Protein AF-A0A497HL99-F1 (afdb_monomer)

Secondary structure (DSSP, 8-state):
-HHHHHTTHHHHHHHHHHHHHHHHHHHH---------HHHHHHHHHHTT-HHHH-TT--HHHHHHHHHHHHHHHHHTTSS-HHHHHHHHHHTTT-HHHHHHHHHHHHHHHHT-

Mean predicted aligned error: 2.93 Å

Radius of gyration: 12.78 Å; Cα contacts (8 Å, |Δi|>4): 161; chains: 1; bounding box: 34×23×33 Å

pLDDT: mean 94.43, std 6.46, range [70.5, 98.69]

Structure (mmCIF, N/CA/C/O backbone):
data_AF-A0A497HL99-F1
#
_entry.id   AF-A0A497HL99-F1
#
loop_
_atom_site.group_PDB
_atom_site.id
_atom_site.type_symbol
_atom_site.label_atom_id
_atom_site.label_alt_id
_atom_site.label_comp_id
_atom_site.label_asym_id
_atom_site.label_entity_id
_atom_site.label_seq_id
_atom_site.pdbx_PDB_ins_code
_atom_site.Cartn_x
_atom_site.Cartn_y
_atom_site.Cartn_z
_atom_site.occupancy
_atom_site.B_iso_or_equiv
_atom_site.auth_seq_id
_atom_site.auth_comp_id
_atom_site.auth_asym_id
_atom_site.auth_atom_id
_atom_site.pdbx_PDB_model_num
ATOM 1 N N . MET A 1 1 ? -8.726 6.579 17.349 1.00 70.50 1 MET A N 1
ATOM 2 C CA . MET A 1 1 ? -7.504 6.046 16.699 1.00 70.50 1 MET A CA 1
ATOM 3 C C . MET A 1 1 ? -7.675 5.975 15.188 1.00 70.50 1 MET A C 1
ATOM 5 O O . MET A 1 1 ? -6.890 6.595 14.500 1.00 70.50 1 MET A O 1
ATOM 9 N N . LYS A 1 2 ? -8.730 5.319 14.684 1.00 72.62 2 LYS A N 1
ATOM 10 C CA . LYS A 1 2 ? -9.059 5.208 13.248 1.00 72.62 2 LYS A CA 1
ATOM 11 C C . LYS A 1 2 ? -9.215 6.562 12.538 1.00 72.62 2 LYS A C 1
ATOM 13 O O . LYS A 1 2 ? -8.604 6.771 11.503 1.00 72.62 2 LYS A O 1
ATOM 18 N N . SER A 1 3 ? -9.942 7.505 13.144 1.00 76.62 3 SER A N 1
ATOM 19 C CA . SER A 1 3 ? -10.067 8.883 12.635 1.00 76.62 3 SER A CA 1
ATOM 20 C C . SER A 1 3 ? -8.712 9.587 12.490 1.00 76.62 3 SER A C 1
ATOM 22 O O . SER A 1 3 ? -8.428 10.146 11.444 1.00 76.62 3 SER A O 1
ATOM 24 N N . LYS A 1 4 ? -7.827 9.440 13.485 1.00 86.31 4 LYS A N 1
ATOM 25 C CA . LYS A 1 4 ? -6.455 9.975 13.446 1.00 86.31 4 LYS A CA 1
ATOM 26 C C . LYS A 1 4 ? -5.570 9.333 12.372 1.00 86.31 4 LYS A C 1
ATOM 28 O O . LYS A 1 4 ? -4.558 9.916 12.020 1.00 86.31 4 LYS A O 1
ATOM 33 N N . ILE A 1 5 ? -5.890 8.117 11.916 1.00 92.12 5 ILE A N 1
ATOM 34 C CA . ILE A 1 5 ? -5.190 7.487 10.787 1.00 92.12 5 ILE A CA 1
ATOM 35 C C . ILE A 1 5 ? -5.658 8.124 9.480 1.00 92.12 5 ILE A C 1
ATOM 37 O O . ILE A 1 5 ? -4.821 8.513 8.682 1.00 92.12 5 ILE A O 1
ATOM 41 N N . ILE A 1 6 ? -6.969 8.304 9.304 1.00 90.88 6 ILE A N 1
ATOM 42 C CA . ILE A 1 6 ? -7.541 8.965 8.120 1.00 90.88 6 ILE A CA 1
ATOM 43 C C . ILE A 1 6 ? -7.038 10.413 7.991 1.00 90.88 6 ILE A C 1
ATOM 45 O O . ILE A 1 6 ? -6.752 10.857 6.889 1.00 90.88 6 ILE A O 1
ATOM 49 N N . GLU A 1 7 ? -6.823 11.130 9.099 1.00 94.75 7 GLU A N 1
ATOM 50 C CA . GLU A 1 7 ? -6.193 12.466 9.097 1.00 94.75 7 GLU A CA 1
ATOM 51 C C . GLU A 1 7 ? -4.763 12.478 8.509 1.00 94.75 7 GLU A C 1
ATOM 53 O O . GLU A 1 7 ? -4.278 13.530 8.099 1.00 94.75 7 GLU A O 1
ATOM 58 N N . LEU A 1 8 ? -4.077 11.327 8.451 1.00 96.25 8 LEU A N 1
ATOM 59 C CA . LEU A 1 8 ? -2.749 11.189 7.840 1.00 96.25 8 LEU A CA 1
ATOM 60 C C . LEU A 1 8 ? -2.808 10.896 6.332 1.00 96.25 8 LEU A C 1
ATOM 62 O O . LEU A 1 8 ? -1.750 10.848 5.708 1.00 96.25 8 LEU A O 1
ATOM 66 N N . SER A 1 9 ? -3.994 10.695 5.749 1.00 95.81 9 SER A N 1
ATOM 67 C CA . SER A 1 9 ? -4.172 10.340 4.330 1.00 95.81 9 SER A CA 1
ATOM 68 C C . SER A 1 9 ? -3.480 11.317 3.386 1.00 95.81 9 SER A C 1
ATOM 70 O O . SER A 1 9 ? -2.716 10.884 2.541 1.00 95.81 9 SER A O 1
ATOM 72 N N . GLY A 1 10 ? -3.600 12.631 3.600 1.00 94.81 10 GLY A N 1
ATOM 73 C CA . GLY A 1 10 ? -3.000 13.621 2.696 1.00 94.81 10 GLY A CA 1
ATOM 74 C C . GLY A 1 10 ? -1.475 13.499 2.533 1.00 94.81 10 GLY A C 1
ATOM 75 O O . GLY A 1 10 ? -0.959 13.640 1.426 1.00 94.81 10 GLY A O 1
ATOM 76 N N . ILE A 1 11 ? -0.735 13.195 3.609 1.00 97.25 11 ILE A N 1
ATOM 77 C CA . ILE A 1 11 ? 0.710 12.901 3.507 1.00 97.25 11 ILE A CA 1
ATOM 78 C C . ILE A 1 11 ? 0.969 11.435 3.133 1.00 97.25 11 ILE A C 1
ATOM 80 O O . ILE A 1 11 ? 1.988 11.112 2.518 1.00 97.25 11 ILE A O 1
ATOM 84 N N . GLY A 1 12 ? 0.039 10.548 3.484 1.00 98.12 12 GLY A N 1
ATOM 85 C CA . GLY A 1 12 ? 0.088 9.136 3.147 1.00 98.12 12 GLY A CA 1
ATOM 86 C C . GLY A 1 12 ? -0.037 8.864 1.657 1.00 98.12 12 GLY A C 1
ATOM 87 O O . GLY A 1 12 ? 0.777 8.105 1.149 1.00 98.12 12 GLY A O 1
ATOM 88 N N . ASP A 1 13 ? -0.942 9.533 0.946 1.00 98.12 13 ASP A N 1
ATOM 89 C CA . ASP A 1 13 ? -1.094 9.452 -0.510 1.00 98.12 13 ASP A CA 1
ATOM 90 C C . ASP A 1 13 ? 0.231 9.773 -1.216 1.00 98.12 13 ASP A C 1
ATOM 92 O O . ASP A 1 13 ? 0.695 9.030 -2.082 1.00 98.12 13 ASP A O 1
ATOM 96 N N . THR A 1 14 ? 0.929 10.822 -0.765 1.00 97.94 14 THR A N 1
ATOM 97 C CA . THR A 1 14 ? 2.251 11.178 -1.308 1.00 97.94 14 THR A CA 1
ATOM 98 C C . THR A 1 14 ? 3.267 10.048 -1.112 1.00 97.94 14 THR A C 1
ATOM 100 O O . THR A 1 14 ? 3.977 9.686 -2.053 1.00 97.94 14 THR A O 1
ATOM 103 N N . LEU A 1 15 ? 3.332 9.459 0.089 1.00 98.38 15 LEU A N 1
ATOM 104 C CA . LEU A 1 15 ? 4.229 8.332 0.367 1.00 98.38 15 LEU A CA 1
ATOM 105 C C . LEU A 1 15 ? 3.849 7.091 -0.452 1.00 98.38 15 LEU A C 1
ATOM 107 O O . LEU A 1 15 ? 4.727 6.445 -1.021 1.00 98.38 15 LEU A O 1
ATOM 111 N N . VAL A 1 16 ? 2.561 6.758 -0.518 1.00 98.56 16 VAL A N 1
ATOM 112 C CA . VAL A 1 16 ? 2.038 5.595 -1.240 1.00 98.56 16 VAL A CA 1
ATOM 113 C C . VAL A 1 16 ? 2.356 5.702 -2.727 1.00 98.56 16 VAL A C 1
ATOM 115 O O . VAL A 1 16 ? 2.920 4.767 -3.294 1.00 98.56 16 VAL A O 1
ATOM 118 N N . ASN A 1 17 ? 2.088 6.852 -3.343 1.00 98.38 17 ASN A N 1
ATOM 119 C CA . ASN A 1 17 ? 2.391 7.091 -4.752 1.00 98.38 17 ASN A CA 1
ATOM 120 C C . ASN A 1 17 ? 3.900 7.045 -5.031 1.00 98.38 17 ASN A C 1
ATOM 122 O O . ASN A 1 17 ? 4.325 6.503 -6.054 1.00 98.38 17 ASN A O 1
ATOM 126 N N . PHE A 1 18 ? 4.729 7.551 -4.112 1.00 98.06 18 PHE A N 1
ATOM 127 C CA . PHE A 1 18 ? 6.184 7.460 -4.228 1.00 98.06 18 PHE A CA 1
ATOM 128 C C . PHE A 1 18 ? 6.676 6.007 -4.177 1.00 98.06 18 PHE A C 1
ATOM 130 O O . PHE A 1 18 ? 7.376 5.561 -5.086 1.00 98.06 18 PHE A O 1
ATOM 137 N N . VAL A 1 19 ? 6.265 5.249 -3.159 1.00 98.25 19 VAL A N 1
ATOM 138 C CA . VAL A 1 19 ? 6.608 3.827 -3.001 1.00 98.25 19 VAL A CA 1
ATOM 139 C C . VAL A 1 19 ? 6.120 3.015 -4.201 1.00 98.25 19 VAL A C 1
ATOM 141 O O . VAL A 1 19 ? 6.861 2.179 -4.717 1.00 98.25 19 VAL A O 1
ATOM 144 N N . TYR A 1 20 ? 4.909 3.284 -4.693 1.00 98.19 20 TYR A N 1
ATOM 145 C CA . TYR A 1 20 ? 4.364 2.592 -5.856 1.00 98.19 20 TYR A CA 1
ATOM 146 C C . TYR A 1 20 ? 5.148 2.907 -7.136 1.00 98.19 20 TYR A C 1
ATOM 148 O O . TYR A 1 20 ? 5.505 2.000 -7.888 1.00 98.19 20 TYR A O 1
ATOM 156 N N . SER A 1 21 ? 5.508 4.176 -7.346 1.00 97.62 21 SER A N 1
ATOM 157 C CA . SER A 1 21 ? 6.370 4.590 -8.461 1.00 97.62 21 SER A CA 1
ATOM 158 C C . SER A 1 21 ? 7.737 3.901 -8.407 1.00 97.62 21 SER A C 1
ATOM 160 O O . SER A 1 21 ? 8.221 3.417 -9.430 1.00 97.62 21 SER A O 1
ATOM 162 N N . LEU A 1 22 ? 8.344 3.800 -7.218 1.00 97.81 22 LEU A N 1
ATOM 163 C CA . LEU A 1 22 ? 9.610 3.088 -7.025 1.00 97.81 22 LEU A CA 1
ATOM 164 C C . LEU A 1 22 ? 9.486 1.587 -7.296 1.00 97.81 22 LEU A C 1
ATOM 166 O O . LEU A 1 22 ? 10.366 1.017 -7.937 1.00 97.81 22 LEU A O 1
ATOM 170 N N . ALA A 1 23 ? 8.404 0.948 -6.849 1.00 97.69 23 ALA A N 1
ATOM 171 C CA . ALA A 1 23 ? 8.144 -0.463 -7.125 1.00 97.69 23 ALA A CA 1
ATOM 172 C C . ALA A 1 23 ? 7.982 -0.722 -8.626 1.00 97.69 23 ALA A C 1
ATOM 174 O O . ALA A 1 23 ? 8.596 -1.641 -9.167 1.00 97.69 23 ALA A O 1
ATOM 175 N N . PHE A 1 24 ? 7.238 0.137 -9.323 1.00 96.75 24 PHE A N 1
ATOM 176 C CA . PHE A 1 24 ? 7.077 0.040 -10.768 1.00 96.75 24 PHE A CA 1
ATOM 177 C C . PHE A 1 24 ? 8.405 0.248 -11.507 1.00 96.75 24 PHE A C 1
ATOM 179 O O . PHE A 1 24 ? 8.752 -0.540 -12.389 1.00 96.75 24 PHE A O 1
ATOM 186 N N . PHE A 1 25 ? 9.185 1.264 -11.117 1.00 96.75 25 PHE A N 1
ATOM 187 C CA . PHE A 1 25 ? 10.526 1.492 -11.656 1.00 96.75 25 PHE A CA 1
ATOM 188 C C . PHE A 1 25 ? 11.425 0.274 -11.435 1.00 96.75 25 PHE A C 1
ATOM 190 O O . PHE A 1 25 ? 12.045 -0.201 -12.379 1.00 96.75 25 PHE A O 1
ATOM 197 N N . LYS A 1 26 ? 11.449 -0.280 -10.220 1.00 96.69 26 LYS A N 1
ATOM 198 C CA . LYS A 1 26 ? 12.259 -1.454 -9.890 1.00 96.69 26 LYS A CA 1
ATOM 199 C C . LYS A 1 26 ? 11.858 -2.691 -10.697 1.00 96.69 26 LYS A C 1
ATOM 201 O O . LYS A 1 26 ? 12.734 -3.427 -11.138 1.00 96.69 26 LYS A O 1
ATOM 206 N N . ALA A 1 27 ? 10.562 -2.915 -10.907 1.00 96.25 27 ALA A N 1
ATOM 207 C CA . ALA A 1 27 ? 10.067 -4.080 -11.634 1.00 96.25 27 ALA A CA 1
ATOM 208 C C . ALA A 1 27 ? 10.225 -3.967 -13.160 1.00 96.25 27 ALA A C 1
ATOM 210 O O . ALA A 1 27 ? 10.409 -4.975 -13.838 1.00 96.25 27 ALA A O 1
ATOM 211 N N . ARG A 1 28 ? 10.117 -2.754 -13.718 1.00 93.25 28 ARG A N 1
ATOM 212 C CA . ARG A 1 28 ? 10.037 -2.533 -15.175 1.00 93.25 28 ARG A CA 1
ATOM 213 C C . ARG A 1 28 ? 11.230 -1.787 -15.768 1.00 93.25 28 ARG A C 1
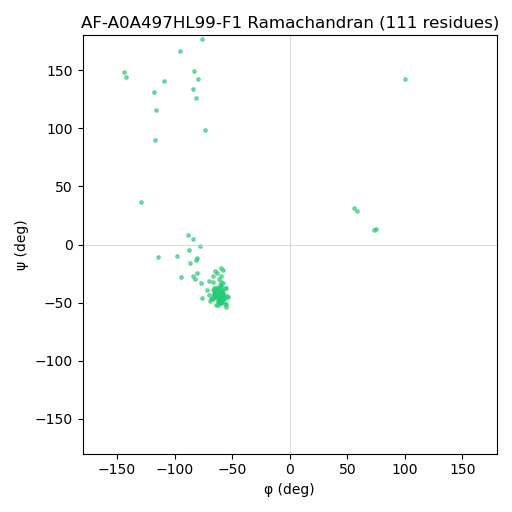ATOM 215 O O . ARG A 1 28 ? 11.345 -1.727 -16.986 1.00 93.25 28 ARG A O 1
ATOM 222 N N . ASN A 1 29 ? 12.101 -1.220 -14.935 1.00 92.56 29 ASN A N 1
ATOM 223 C CA . ASN A 1 29 ? 13.195 -0.325 -15.321 1.00 92.56 29 ASN A CA 1
ATOM 224 C C . ASN A 1 29 ? 12.727 0.901 -16.137 1.00 92.56 29 ASN A C 1
ATOM 226 O O . ASN A 1 29 ? 13.437 1.398 -17.009 1.00 92.56 29 ASN A O 1
ATOM 230 N N . VAL A 1 30 ? 11.506 1.385 -15.867 1.00 90.75 30 VAL A N 1
ATOM 231 C CA . VAL A 1 30 ? 10.893 2.543 -16.541 1.00 90.75 30 VAL A CA 1
ATOM 232 C C . VAL A 1 30 ? 10.664 3.656 -15.528 1.00 90.75 30 VAL A C 1
ATOM 234 O O . VAL A 1 30 ? 9.870 3.502 -14.599 1.00 90.75 30 VAL A O 1
ATOM 237 N N . ALA A 1 31 ? 11.351 4.786 -15.704 1.00 87.25 31 ALA A N 1
ATOM 238 C CA . ALA A 1 31 ? 11.193 5.956 -14.845 1.00 87.25 31 ALA A CA 1
ATOM 239 C C . ALA A 1 31 ? 9.858 6.650 -15.149 1.00 87.25 31 ALA A C 1
ATOM 241 O O . ALA A 1 31 ? 9.732 7.402 -16.114 1.00 87.25 31 ALA A O 1
ATOM 242 N N . THR A 1 32 ? 8.838 6.371 -14.340 1.00 88.81 32 THR A N 1
ATOM 243 C CA . THR A 1 32 ? 7.508 6.966 -14.484 1.00 88.81 32 THR A CA 1
ATOM 244 C C . THR A 1 32 ? 6.881 7.225 -13.120 1.00 88.81 32 THR A C 1
ATOM 246 O O . THR A 1 32 ? 7.129 6.494 -12.162 1.00 88.81 32 THR A O 1
ATOM 249 N N . SER A 1 33 ? 6.069 8.277 -13.034 1.00 91.06 33 SER A N 1
ATOM 250 C CA . SER A 1 33 ? 5.236 8.520 -11.861 1.00 91.06 33 SER A CA 1
ATOM 251 C C . SER A 1 33 ? 3.983 7.660 -11.963 1.00 91.06 33 SER A C 1
ATOM 253 O O . SER A 1 33 ? 3.262 7.701 -12.962 1.00 91.06 33 SER A O 1
ATOM 255 N N . LYS A 1 34 ? 3.725 6.882 -10.917 1.00 95.69 34 LYS A N 1
ATOM 256 C CA . LYS A 1 34 ? 2.495 6.123 -10.745 1.00 95.69 34 LYS A CA 1
ATOM 257 C C . LYS A 1 34 ? 1.666 6.733 -9.630 1.00 95.69 34 LYS A C 1
ATOM 259 O O . LYS A 1 34 ? 2.188 7.156 -8.601 1.00 95.69 34 LYS A O 1
ATOM 264 N N . ARG A 1 35 ? 0.357 6.749 -9.861 1.00 96.56 35 ARG A N 1
ATOM 265 C CA . ARG A 1 35 ? -0.644 7.034 -8.841 1.00 96.56 35 ARG A CA 1
ATOM 266 C C . ARG A 1 35 ? -1.516 5.809 -8.687 1.00 96.56 35 ARG A C 1
ATOM 268 O O . ARG A 1 35 ? -1.960 5.261 -9.696 1.00 96.56 35 ARG A O 1
ATOM 275 N N . VAL A 1 36 ? -1.720 5.380 -7.451 1.00 96.50 36 VAL A N 1
ATOM 276 C CA . VAL A 1 36 ? -2.670 4.307 -7.164 1.00 96.50 36 VAL A CA 1
ATOM 277 C C . VAL A 1 36 ? -4.081 4.891 -7.156 1.00 96.50 36 VAL A C 1
ATOM 279 O O . VAL A 1 36 ? -4.291 6.026 -6.738 1.00 96.50 36 VAL A O 1
ATOM 282 N N . SER A 1 37 ? -5.062 4.146 -7.660 1.00 97.25 37 SER A N 1
ATOM 283 C CA . SER A 1 37 ? -6.455 4.593 -7.609 1.00 97.25 37 SER A CA 1
ATOM 284 C C . SER A 1 37 ? -7.098 4.270 -6.255 1.00 97.25 37 SER A C 1
ATOM 286 O O . SER A 1 37 ? -6.825 3.228 -5.655 1.00 97.25 37 SER A O 1
ATOM 288 N N . ASN A 1 38 ? -8.047 5.099 -5.811 1.00 96.31 38 ASN A N 1
ATOM 289 C CA . ASN A 1 38 ? -8.817 4.820 -4.591 1.00 96.31 38 ASN A CA 1
ATOM 290 C C . ASN A 1 38 ? -9.590 3.494 -4.679 1.00 96.31 38 ASN A C 1
ATOM 292 O O . ASN A 1 38 ? -9.859 2.881 -3.652 1.00 96.31 38 ASN A O 1
ATOM 296 N N . ASP A 1 39 ? -9.960 3.036 -5.883 1.00 97.81 39 ASP A N 1
ATOM 297 C CA . ASP A 1 39 ? -10.591 1.722 -6.063 1.00 97.81 39 ASP A CA 1
ATOM 298 C C . ASP A 1 39 ? -9.657 0.578 -5.668 1.00 97.81 39 ASP A C 1
ATOM 300 O O . ASP A 1 39 ? -10.068 -0.331 -4.946 1.00 97.81 39 ASP A O 1
ATOM 304 N N . VAL A 1 40 ? -8.392 0.664 -6.077 1.00 98.50 40 VAL A N 1
ATOM 305 C CA . VAL A 1 40 ? -7.370 -0.327 -5.739 1.00 98.50 40 VAL A CA 1
ATOM 306 C C . VAL A 1 40 ? -7.159 -0.383 -4.233 1.00 98.50 40 VAL A C 1
ATOM 308 O O . VAL A 1 40 ? -7.241 -1.461 -3.647 1.00 98.50 40 VAL A O 1
ATOM 311 N N . LEU A 1 41 ? -6.967 0.771 -3.589 1.00 98.25 41 LEU A N 1
ATOM 312 C CA . LEU A 1 41 ? -6.770 0.837 -2.139 1.00 98.25 41 LEU A CA 1
ATOM 313 C C . LEU A 1 41 ? -8.008 0.378 -1.366 1.00 98.25 41 LEU A C 1
ATOM 315 O O . LEU A 1 41 ? -7.885 -0.377 -0.402 1.00 98.25 41 LEU A O 1
ATOM 319 N N . TYR A 1 42 ? -9.202 0.766 -1.818 1.00 97.69 42 TYR A N 1
ATOM 320 C CA . TYR A 1 42 ? -10.457 0.280 -1.254 1.00 97.69 42 TYR A CA 1
ATOM 321 C C . TYR A 1 42 ? -10.513 -1.250 -1.281 1.00 97.69 42 TYR A C 1
ATOM 323 O O . TYR A 1 42 ? -10.691 -1.876 -0.236 1.00 97.69 42 TYR A O 1
ATOM 331 N N . ARG A 1 43 ? -10.310 -1.863 -2.454 1.00 98.25 43 ARG A N 1
ATOM 332 C CA . ARG A 1 43 ? -10.352 -3.324 -2.621 1.00 98.25 43 ARG A CA 1
ATOM 333 C C . ARG A 1 43 ? -9.266 -4.018 -1.803 1.00 98.25 43 ARG A C 1
ATOM 335 O O . ARG A 1 43 ? -9.554 -5.020 -1.155 1.00 98.25 43 ARG A O 1
ATOM 342 N N . ALA A 1 44 ? -8.062 -3.455 -1.753 1.00 98.31 44 ALA A N 1
ATOM 343 C CA . ALA A 1 44 ? -6.963 -3.986 -0.955 1.00 98.31 44 ALA A CA 1
ATOM 344 C C . ALA A 1 44 ? -7.274 -3.996 0.553 1.00 98.31 44 ALA A C 1
ATOM 346 O O . ALA A 1 44 ? -6.938 -4.942 1.269 1.00 98.31 44 ALA A O 1
ATOM 347 N N . VAL A 1 45 ? -7.974 -2.978 1.057 1.00 97.00 45 VAL A N 1
ATOM 348 C CA . VAL A 1 45 ? -8.441 -2.940 2.450 1.00 97.00 45 VAL A CA 1
ATOM 349 C C . VAL A 1 45 ? -9.495 -4.010 2.736 1.00 97.00 45 VAL A C 1
ATOM 351 O O . VAL A 1 45 ? -9.469 -4.615 3.813 1.00 97.00 45 VAL A O 1
ATOM 354 N N . ILE A 1 46 ? -10.413 -4.259 1.795 1.00 95.69 46 ILE A N 1
ATOM 355 C CA . ILE A 1 46 ? -11.389 -5.350 1.933 1.00 95.69 46 ILE A CA 1
ATOM 356 C C . ILE A 1 46 ? -10.655 -6.691 1.994 1.00 95.69 46 ILE A C 1
ATOM 358 O O . ILE A 1 46 ? -10.841 -7.449 2.945 1.00 95.69 46 ILE A O 1
ATOM 362 N N . ASN A 1 47 ? -9.775 -6.940 1.025 1.00 97.44 47 ASN A N 1
ATOM 363 C CA . ASN A 1 47 ? -9.085 -8.217 0.867 1.00 97.44 47 ASN A CA 1
ATOM 364 C C . ASN A 1 47 ? -8.113 -8.520 2.019 1.00 97.44 47 ASN A C 1
ATOM 366 O O . ASN A 1 47 ? -7.973 -9.672 2.408 1.00 97.44 47 ASN A O 1
ATOM 370 N N . SER A 1 48 ? -7.496 -7.498 2.622 1.00 96.00 48 SER A N 1
ATOM 371 C CA . SER A 1 48 ? -6.561 -7.661 3.753 1.00 96.00 48 SER A CA 1
ATOM 372 C C . SER A 1 48 ? -7.242 -7.905 5.111 1.00 96.00 48 SER A C 1
ATOM 374 O O . SER A 1 48 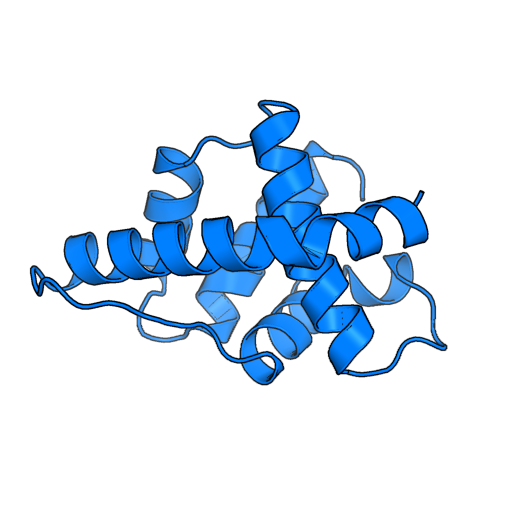? -6.564 -8.061 6.137 1.00 96.00 48 SER A O 1
ATOM 376 N N . GLY A 1 49 ? -8.581 -7.913 5.151 1.00 92.75 49 GLY A N 1
ATOM 377 C CA . GLY A 1 49 ? -9.369 -8.097 6.374 1.00 92.75 49 GLY A CA 1
ATOM 378 C C . GLY A 1 49 ? -9.402 -6.869 7.292 1.00 92.75 49 GLY A C 1
ATOM 379 O O . GLY A 1 49 ? -9.814 -6.963 8.448 1.00 92.75 49 GLY A O 1
ATOM 380 N N . LEU A 1 50 ? -8.977 -5.698 6.806 1.00 92.88 50 LEU A N 1
ATOM 381 C CA . LEU A 1 50 ? -8.993 -4.446 7.573 1.00 92.88 50 LEU A CA 1
ATOM 382 C C . LEU A 1 50 ? -10.378 -3.778 7.594 1.00 92.88 50 LEU A C 1
ATOM 384 O O . LEU A 1 50 ? -10.613 -2.868 8.393 1.00 92.88 50 LEU A O 1
ATOM 388 N N . ARG A 1 51 ? -11.326 -4.226 6.760 1.00 89.06 51 ARG A N 1
ATOM 389 C CA . ARG A 1 51 ? -12.654 -3.600 6.640 1.00 89.06 51 ARG A CA 1
ATOM 390 C C . ARG A 1 51 ? -13.423 -3.538 7.960 1.00 89.06 51 ARG A C 1
ATOM 392 O O . ARG A 1 51 ? -13.988 -2.486 8.291 1.00 89.06 51 ARG A O 1
ATOM 399 N N . ASP A 1 52 ? -13.404 -4.624 8.725 1.00 84.38 52 ASP A N 1
ATOM 400 C CA . ASP A 1 52 ? -14.083 -4.717 10.025 1.00 84.38 52 ASP A CA 1
ATOM 401 C C . ASP A 1 52 ? -13.438 -3.791 11.061 1.00 84.38 52 ASP A C 1
ATOM 403 O O . ASP A 1 52 ? -14.081 -3.252 11.968 1.00 84.38 52 ASP A O 1
ATOM 407 N N . ARG A 1 53 ? -12.147 -3.514 10.875 1.00 81.00 53 ARG A N 1
ATOM 408 C CA . ARG A 1 53 ? -11.343 -2.672 11.754 1.00 81.00 53 ARG A CA 1
ATOM 409 C C . ARG A 1 53 ? -11.541 -1.193 11.479 1.00 81.00 53 ARG A C 1
ATOM 411 O O . ARG A 1 53 ? -11.207 -0.405 12.351 1.00 81.00 53 ARG A O 1
ATOM 418 N N . ILE A 1 54 ? -12.152 -0.786 10.373 1.00 80.44 54 ILE A N 1
ATOM 419 C CA . ILE A 1 54 ? -12.409 0.628 10.041 1.00 80.44 54 ILE A CA 1
ATOM 420 C C . ILE A 1 54 ? -13.813 1.070 10.495 1.00 80.44 54 ILE A C 1
ATOM 422 O O . ILE A 1 54 ? -14.001 2.213 10.914 1.00 80.44 54 ILE A O 1
ATOM 426 N N . GLY A 1 55 ? -14.762 0.128 10.562 1.00 77.12 55 GLY A N 1
ATOM 427 C CA . GLY A 1 55 ? -16.150 0.346 10.986 1.00 77.12 55 GLY A CA 1
ATOM 428 C C . GLY A 1 55 ? -17.117 0.455 9.805 1.00 77.12 55 GLY A C 1
ATOM 429 O O . GLY A 1 55 ? -16.785 1.011 8.762 1.00 77.12 55 GLY A O 1
ATOM 430 N N . SER A 1 56 ? -18.324 -0.098 9.944 1.00 72.25 56 SER A N 1
ATOM 431 C CA . SER A 1 56 ? -19.248 -0.369 8.827 1.00 72.25 56 SER A CA 1
ATOM 432 C C . SER A 1 56 ? -19.749 0.864 8.067 1.00 72.25 56 SER A C 1
ATOM 434 O O . SER A 1 56 ? -20.046 0.744 6.886 1.00 72.25 56 SER A O 1
ATOM 436 N N . ARG A 1 57 ? -19.774 2.049 8.687 1.00 77.31 57 ARG A N 1
ATOM 437 C CA . ARG A 1 57 ? -20.368 3.276 8.117 1.00 77.31 57 ARG A CA 1
ATOM 438 C C . ARG A 1 57 ? -19.431 4.130 7.249 1.00 77.31 57 ARG A C 1
ATOM 440 O O . ARG A 1 57 ? -19.805 5.246 6.919 1.00 77.31 57 ARG A O 1
ATOM 447 N N . LYS A 1 58 ? -18.224 3.650 6.934 1.00 84.00 58 LYS A N 1
ATOM 448 C CA . LYS A 1 58 ? -17.254 4.379 6.101 1.00 84.00 58 LYS A CA 1
ATOM 449 C C . LYS A 1 58 ? -17.513 4.164 4.616 1.00 84.00 58 LYS A C 1
ATOM 451 O O . LYS A 1 58 ? -17.741 3.023 4.201 1.00 84.00 58 LYS A O 1
ATOM 456 N N . ASP A 1 59 ? -17.485 5.255 3.855 1.00 89.19 59 ASP A N 1
ATOM 457 C CA . ASP A 1 59 ? -17.621 5.206 2.402 1.00 89.19 59 ASP A CA 1
ATOM 458 C C . ASP A 1 59 ? -16.324 4.730 1.719 1.00 89.19 59 ASP A C 1
ATOM 460 O O . ASP A 1 59 ? -15.311 4.449 2.363 1.00 89.19 59 ASP A O 1
ATOM 464 N N . LYS A 1 60 ? -16.366 4.587 0.392 1.00 91.94 60 LYS A N 1
ATOM 465 C CA . LYS A 1 60 ? -15.226 4.111 -0.401 1.00 91.94 60 LYS A CA 1
ATOM 466 C C . LYS A 1 60 ? -13.992 5.011 -0.265 1.00 91.94 60 LYS A C 1
ATOM 468 O O . LYS A 1 60 ? -12.882 4.485 -0.210 1.00 91.94 60 LYS A O 1
ATOM 473 N N . HIS A 1 61 ? -14.183 6.330 -0.231 1.00 92.88 61 HIS A N 1
ATOM 474 C CA . HIS A 1 61 ? -13.090 7.292 -0.133 1.00 92.88 61 HIS A CA 1
ATOM 475 C C . HIS A 1 61 ? -12.437 7.209 1.241 1.00 92.88 61 HIS A C 1
ATOM 477 O O . HIS A 1 6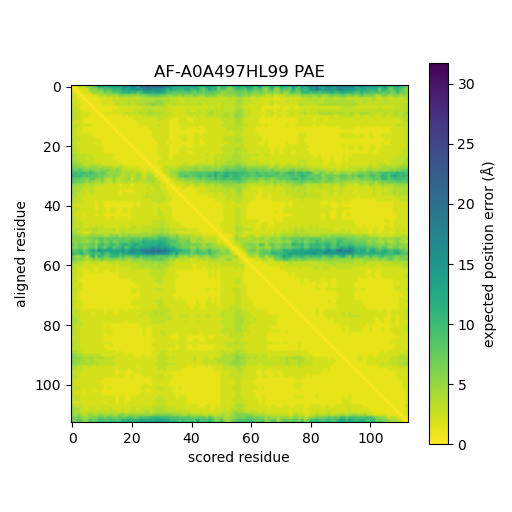1 ? -11.239 6.980 1.321 1.00 92.88 61 HIS A O 1
ATOM 483 N N . GLU A 1 62 ? -13.225 7.225 2.315 1.00 93.56 62 GLU A N 1
ATOM 484 C CA . GLU A 1 62 ? -12.693 7.132 3.678 1.00 93.56 62 GLU A CA 1
ATOM 485 C C . G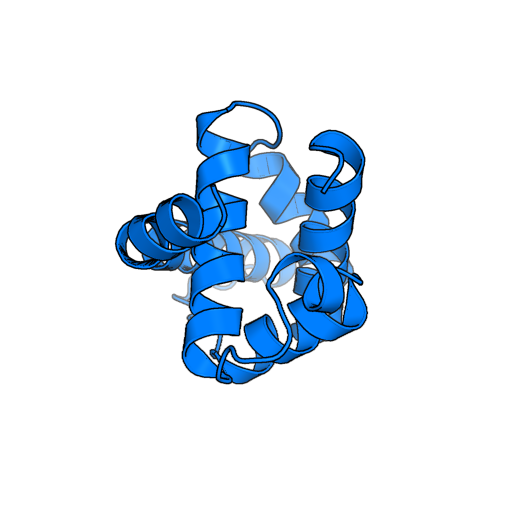LU A 1 62 ? -11.945 5.812 3.942 1.00 93.56 62 GLU A C 1
ATOM 487 O O . GLU A 1 62 ? -11.033 5.750 4.769 1.00 93.56 62 GLU A O 1
ATOM 492 N N . VAL A 1 63 ? -12.342 4.730 3.266 1.00 95.44 63 VAL A N 1
ATOM 493 C CA . VAL A 1 63 ? -11.648 3.437 3.335 1.00 95.44 63 VAL A CA 1
ATOM 494 C C . VAL A 1 63 ? -10.304 3.481 2.597 1.00 95.44 63 VAL A C 1
ATOM 496 O O . VAL A 1 63 ? -9.332 2.918 3.101 1.00 95.44 63 VAL A O 1
ATOM 499 N N . ALA A 1 64 ? -10.226 4.152 1.445 1.00 96.75 64 ALA A N 1
ATOM 500 C CA . ALA A 1 64 ? -8.964 4.367 0.735 1.00 96.75 64 ALA A CA 1
ATOM 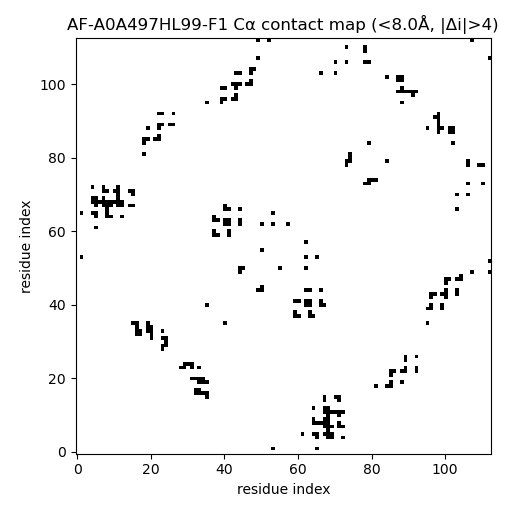501 C C . ALA A 1 64 ? -8.026 5.295 1.530 1.00 96.75 64 ALA A C 1
ATOM 503 O O . ALA A 1 64 ? -6.883 4.919 1.786 1.00 96.75 64 ALA A O 1
ATOM 504 N N . ASP A 1 65 ? -8.542 6.413 2.046 1.00 96.81 65 ASP A N 1
ATOM 505 C CA . ASP A 1 65 ? -7.808 7.355 2.902 1.00 96.81 65 ASP A CA 1
ATOM 506 C C . ASP A 1 65 ? -7.230 6.654 4.143 1.00 96.81 65 ASP A C 1
ATOM 508 O O . ASP A 1 65 ? -6.119 6.936 4.602 1.00 96.81 65 ASP A O 1
ATOM 512 N N . PHE A 1 66 ? -7.976 5.696 4.705 1.00 96.06 66 PHE A N 1
ATOM 513 C CA . PHE A 1 66 ? -7.477 4.874 5.799 1.00 96.06 66 PHE A CA 1
ATOM 514 C C . PHE A 1 66 ? -6.261 4.034 5.386 1.00 96.06 66 PHE A C 1
ATOM 516 O O . PHE A 1 66 ? -5.326 3.926 6.178 1.00 96.06 66 PHE A O 1
ATOM 523 N N . ALA A 1 67 ? -6.254 3.443 4.187 1.00 97.50 67 ALA A N 1
ATOM 524 C CA . ALA A 1 67 ? -5.114 2.671 3.690 1.00 97.50 67 ALA A CA 1
ATOM 525 C C . ALA A 1 67 ? -3.857 3.547 3.592 1.00 97.50 67 ALA A C 1
ATOM 527 O O . ALA A 1 67 ? -2.804 3.179 4.115 1.00 97.50 67 ALA A O 1
ATOM 528 N N . GLU A 1 68 ? -3.991 4.730 2.992 1.00 98.38 68 GLU A N 1
ATOM 529 C CA . GLU A 1 68 ? -2.908 5.707 2.833 1.00 98.38 68 GLU A CA 1
ATOM 530 C C . GLU A 1 68 ? -2.352 6.147 4.185 1.00 98.38 68 GLU A C 1
ATOM 532 O O . GLU A 1 68 ? -1.146 6.069 4.449 1.00 98.38 68 GLU A O 1
ATOM 537 N N . GLY A 1 69 ? -3.252 6.538 5.088 1.00 97.31 69 GLY A N 1
ATOM 538 C CA . GLY A 1 69 ? -2.896 6.935 6.438 1.00 97.31 69 GLY A CA 1
ATOM 539 C C . GLY A 1 69 ? -2.248 5.803 7.236 1.00 97.31 69 GLY A C 1
ATOM 540 O O . GLY A 1 69 ? -1.321 6.048 8.013 1.00 97.31 69 GLY A O 1
ATOM 541 N N . LEU A 1 70 ? -2.701 4.557 7.056 1.00 97.31 70 LEU A N 1
ATOM 542 C CA . LEU A 1 70 ? -2.164 3.394 7.762 1.00 97.31 70 LEU A CA 1
ATOM 543 C C . LEU A 1 70 ? -0.747 3.060 7.288 1.00 97.31 70 LEU A C 1
ATOM 545 O O . LEU A 1 70 ? 0.123 2.809 8.126 1.00 97.31 70 LEU A O 1
ATOM 549 N N . ILE A 1 71 ? -0.498 3.101 5.976 1.00 98.31 71 ILE A N 1
ATOM 550 C CA . ILE A 1 71 ? 0.837 2.891 5.399 1.00 98.31 71 ILE A CA 1
ATOM 551 C C . ILE A 1 71 ? 1.805 3.953 5.924 1.00 98.31 71 ILE A C 1
ATOM 553 O O . ILE A 1 71 ? 2.875 3.619 6.443 1.00 98.31 71 ILE A O 1
ATOM 557 N N . PHE A 1 72 ? 1.400 5.224 5.901 1.00 98.44 72 PHE A N 1
ATOM 558 C CA . PHE A 1 72 ? 2.203 6.308 6.460 1.00 98.44 72 PHE A CA 1
ATOM 559 C C . PHE A 1 72 ? 2.460 6.142 7.955 1.00 98.44 72 PHE A C 1
ATOM 561 O O . PHE A 1 72 ? 3.588 6.304 8.428 1.00 98.44 72 PHE A O 1
ATOM 568 N N . TYR A 1 73 ? 1.424 5.799 8.719 1.00 97.00 73 TYR A N 1
ATOM 569 C CA . TYR A 1 73 ? 1.546 5.560 10.149 1.00 97.00 73 TYR A CA 1
ATOM 570 C C . TYR A 1 73 ? 2.557 4.448 10.448 1.00 97.00 73 TYR A C 1
ATOM 572 O O . TYR A 1 73 ? 3.413 4.630 11.318 1.00 97.00 73 TYR A O 1
ATOM 580 N N . ALA A 1 74 ? 2.478 3.324 9.731 1.00 97.81 74 ALA A N 1
ATOM 581 C CA . ALA A 1 74 ? 3.368 2.184 9.910 1.00 97.81 74 ALA A CA 1
ATOM 582 C C . ALA A 1 74 ? 4.824 2.551 9.601 1.00 97.81 74 ALA A C 1
ATOM 584 O O . ALA A 1 74 ? 5.711 2.270 10.412 1.00 97.81 74 ALA A O 1
ATOM 585 N N . TRP A 1 75 ? 5.059 3.254 8.490 1.00 98.44 75 TRP A N 1
ATOM 586 C CA . TRP A 1 75 ? 6.385 3.758 8.136 1.00 98.44 75 TRP A CA 1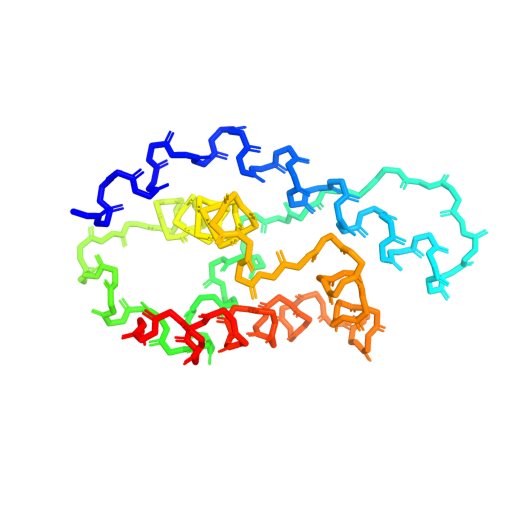
ATOM 587 C C . TRP A 1 75 ? 6.934 4.725 9.190 1.00 98.44 75 TRP A C 1
ATOM 589 O O . TRP A 1 75 ? 8.024 4.524 9.727 1.00 98.44 75 TRP A O 1
ATOM 599 N N . ARG A 1 76 ? 6.140 5.725 9.592 1.00 97.56 76 ARG A N 1
ATOM 600 C CA . ARG A 1 76 ? 6.523 6.714 10.613 1.00 97.56 76 ARG A CA 1
ATOM 601 C C . ARG A 1 76 ? 6.851 6.065 11.960 1.00 97.56 76 ARG A C 1
ATOM 603 O O . ARG A 1 76 ? 7.685 6.566 12.712 1.00 97.56 76 ARG A O 1
ATOM 610 N N . LYS A 1 77 ? 6.182 4.958 12.291 1.00 96.88 77 LYS A N 1
ATOM 611 C CA . LYS A 1 77 ? 6.432 4.165 13.502 1.00 96.88 77 LYS A CA 1
ATOM 612 C C . LYS A 1 77 ? 7.568 3.152 13.353 1.00 96.88 77 LYS A C 1
ATOM 614 O O . LYS A 1 77 ? 7.813 2.419 14.305 1.00 96.88 77 LYS A O 1
ATOM 619 N N . LYS A 1 78 ? 8.277 3.146 12.218 1.00 97.94 78 LYS A N 1
ATOM 620 C CA . LYS A 1 78 ? 9.372 2.218 11.896 1.00 97.94 78 LYS A CA 1
ATOM 621 C C . LYS A 1 78 ? 8.941 0.744 11.921 1.00 97.94 78 LYS A C 1
ATOM 623 O O . LYS A 1 78 ? 9.745 -0.132 12.213 1.00 97.94 78 LYS A O 1
ATOM 628 N N . ILE A 1 79 ? 7.664 0.476 11.638 1.00 98.12 79 ILE A N 1
ATOM 629 C CA . ILE A 1 79 ? 7.090 -0.880 11.578 1.00 98.12 79 ILE A CA 1
ATOM 630 C C . ILE A 1 79 ? 7.378 -1.536 10.221 1.00 98.12 79 ILE A C 1
ATOM 632 O O . ILE A 1 79 ? 7.488 -2.761 10.115 1.00 98.12 79 ILE A O 1
ATOM 636 N N . ILE A 1 80 ? 7.488 -0.704 9.189 1.00 98.19 80 ILE A N 1
ATOM 637 C CA . ILE A 1 80 ? 7.848 -1.078 7.827 1.00 98.19 80 ILE A CA 1
ATOM 638 C C . ILE A 1 80 ? 8.742 0.021 7.241 1.00 98.19 80 ILE A C 1
ATOM 640 O O . ILE A 1 80 ? 8.558 1.197 7.567 1.00 98.19 80 ILE A O 1
ATOM 644 N N . SER A 1 81 ? 9.730 -0.340 6.423 1.00 98.62 81 SER A N 1
ATOM 645 C CA . SER A 1 81 ? 10.578 0.633 5.719 1.00 98.62 81 SER A CA 1
ATOM 646 C C . SER A 1 81 ? 10.054 0.904 4.304 1.00 98.62 81 SER A C 1
ATOM 648 O O . SER A 1 81 ? 9.209 0.165 3.802 1.00 98.62 81 SER A O 1
ATOM 650 N N . ILE A 1 82 ? 10.548 1.959 3.646 1.00 98.56 82 ILE A N 1
ATOM 651 C CA . ILE A 1 82 ? 10.197 2.236 2.240 1.00 98.56 82 ILE A CA 1
ATOM 652 C C . ILE A 1 82 ? 10.665 1.087 1.347 1.00 98.56 82 ILE A C 1
ATOM 654 O O . ILE A 1 82 ? 9.913 0.629 0.491 1.00 98.56 82 ILE A O 1
ATOM 658 N N . GLU A 1 83 ? 11.884 0.604 1.577 1.00 98.56 83 GLU A N 1
ATOM 659 C CA . GLU A 1 83 ? 12.492 -0.502 0.841 1.00 98.56 83 GLU A CA 1
ATOM 660 C C . GLU A 1 83 ? 11.632 -1.755 0.972 1.00 98.56 83 GLU A C 1
ATOM 662 O O . GLU A 1 83 ? 11.306 -2.384 -0.028 1.00 98.56 83 GLU A O 1
ATOM 667 N N . GLU A 1 84 ? 11.188 -2.076 2.187 1.00 98.56 84 GLU A N 1
ATOM 668 C CA . GLU A 1 84 ? 10.321 -3.225 2.418 1.00 98.56 84 GLU A CA 1
ATOM 669 C C . GLU A 1 84 ? 8.954 -3.073 1.737 1.00 98.56 84 GLU A C 1
ATOM 671 O O . GLU A 1 84 ? 8.478 -4.025 1.119 1.00 98.56 84 GLU A O 1
ATOM 676 N N . CYS A 1 85 ? 8.337 -1.885 1.784 1.00 98.62 85 CYS A N 1
ATOM 677 C CA . CYS A 1 85 ? 7.107 -1.638 1.032 1.00 98.62 85 CYS A CA 1
ATOM 678 C C . CYS A 1 85 ? 7.317 -1.884 -0.470 1.00 98.62 85 CYS A C 1
ATOM 680 O O . CYS A 1 85 ? 6.504 -2.561 -1.097 1.00 98.62 85 CYS A O 1
ATOM 682 N N . VAL A 1 86 ? 8.418 -1.377 -1.036 1.00 98.62 86 VAL A N 1
ATOM 683 C CA . VAL A 1 86 ? 8.777 -1.576 -2.447 1.00 98.62 86 VAL A CA 1
ATOM 684 C C . VAL A 1 86 ? 8.946 -3.064 -2.765 1.00 98.62 86 VAL A C 1
ATOM 686 O O . 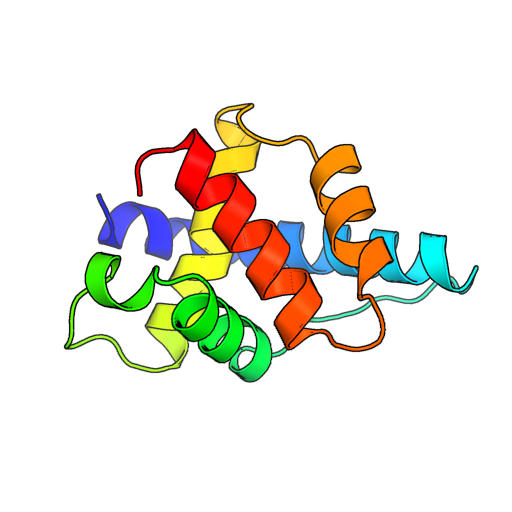VAL A 1 86 ? 8.339 -3.538 -3.722 1.00 98.62 86 VAL A O 1
ATOM 689 N N . GLU A 1 87 ? 9.702 -3.820 -1.960 1.00 98.62 87 GLU A N 1
ATOM 690 C CA . GLU A 1 87 ? 9.883 -5.266 -2.169 1.00 98.62 87 GLU A CA 1
ATOM 691 C C . GLU A 1 87 ? 8.564 -6.040 -2.130 1.00 98.62 87 GLU A C 1
ATOM 693 O O . GLU A 1 87 ? 8.392 -7.010 -2.868 1.00 98.62 87 GLU A O 1
ATOM 698 N N . ILE A 1 88 ? 7.629 -5.647 -1.261 1.00 98.56 88 ILE A N 1
ATOM 699 C CA . ILE A 1 88 ? 6.319 -6.297 -1.188 1.00 98.56 88 ILE A CA 1
ATOM 700 C C . ILE A 1 88 ? 5.505 -5.997 -2.448 1.00 98.56 88 ILE A C 1
ATOM 702 O O . ILE A 1 88 ? 4.956 -6.927 -3.037 1.00 98.56 88 ILE A O 1
ATOM 706 N N . LEU A 1 89 ? 5.452 -4.734 -2.884 1.00 98.50 89 LEU A N 1
ATOM 707 C CA . LEU A 1 89 ? 4.676 -4.346 -4.064 1.00 98.50 89 LEU A CA 1
ATOM 708 C C . LEU A 1 89 ? 5.219 -4.973 -5.355 1.00 98.50 89 LEU A C 1
ATOM 710 O O . LEU A 1 89 ? 4.435 -5.400 -6.198 1.00 98.50 89 LEU A O 1
ATOM 714 N N . VAL A 1 90 ? 6.545 -5.075 -5.502 1.00 98.19 90 VAL A N 1
ATOM 715 C CA . VAL A 1 90 ? 7.188 -5.647 -6.700 1.00 98.19 90 VAL A CA 1
ATOM 716 C C . VAL A 1 90 ? 6.737 -7.084 -6.971 1.00 98.19 90 VAL A C 1
ATOM 718 O O . VAL A 1 90 ? 6.619 -7.464 -8.133 1.00 98.19 90 VAL A O 1
ATOM 721 N N . LYS A 1 91 ? 6.446 -7.875 -5.927 1.00 97.94 91 LYS A N 1
ATOM 722 C CA . LYS A 1 91 ? 6.072 -9.293 -6.074 1.00 97.94 91 LYS A CA 1
ATOM 723 C C . LYS A 1 91 ? 4.822 -9.503 -6.926 1.00 97.94 91 LYS A C 1
ATOM 725 O O . LYS A 1 91 ? 4.779 -10.479 -7.660 1.00 97.94 91 LYS A O 1
ATOM 730 N N . ASN A 1 92 ? 3.864 -8.579 -6.847 1.00 97.38 92 ASN A N 1
ATOM 731 C CA . ASN A 1 92 ? 2.583 -8.649 -7.550 1.00 97.38 92 ASN A CA 1
ATOM 732 C C . ASN A 1 92 ? 2.293 -7.351 -8.316 1.00 97.38 92 ASN A C 1
ATOM 734 O O . ASN A 1 92 ? 1.153 -6.913 -8.381 1.00 97.38 92 ASN A O 1
ATOM 738 N N . ILE A 1 93 ? 3.315 -6.707 -8.889 1.00 95.69 93 ILE A N 1
ATOM 739 C CA . ILE A 1 93 ? 3.178 -5.368 -9.493 1.00 95.69 93 ILE A CA 1
ATOM 740 C C . ILE A 1 93 ? 2.123 -5.285 -10.616 1.00 95.69 93 ILE A C 1
ATOM 742 O O . ILE A 1 93 ? 1.629 -4.200 -10.910 1.00 95.69 93 ILE A O 1
ATOM 746 N N . ASP A 1 94 ? 1.784 -6.421 -11.228 1.00 95.62 94 ASP A N 1
ATOM 747 C CA . ASP A 1 94 ? 0.801 -6.531 -12.312 1.00 95.62 94 ASP A CA 1
ATOM 748 C C . ASP A 1 94 ? -0.642 -6.696 -11.820 1.00 95.62 94 ASP A C 1
ATOM 750 O O . ASP A 1 94 ? -1.578 -6.458 -12.581 1.00 95.62 94 ASP A O 1
ATOM 754 N N . ASP A 1 95 ? -0.822 -7.040 -10.543 1.00 97.94 95 ASP A N 1
ATOM 755 C CA . ASP A 1 95 ? -2.099 -6.978 -9.839 1.00 97.94 95 ASP A CA 1
ATOM 756 C C . ASP A 1 95 ? -1.975 -5.968 -8.693 1.00 97.94 95 ASP A C 1
ATOM 758 O O . ASP A 1 95 ? -1.603 -6.293 -7.563 1.00 97.94 95 ASP A O 1
ATOM 762 N N . GLU A 1 96 ? -2.289 -4.705 -8.995 1.00 98.12 96 GLU A N 1
ATOM 763 C CA . GLU A 1 96 ? -2.188 -3.613 -8.024 1.00 98.12 96 GLU A CA 1
ATOM 764 C C . GLU A 1 96 ? -3.004 -3.907 -6.753 1.00 98.12 96 GLU A C 1
ATOM 766 O O . GLU A 1 96 ? -2.564 -3.604 -5.642 1.00 98.12 96 GLU A O 1
ATOM 771 N N . VAL A 1 97 ? -4.179 -4.533 -6.891 1.00 98.62 97 VAL A N 1
ATOM 772 C CA . VAL A 1 97 ? -5.037 -4.863 -5.747 1.00 98.62 97 VAL A CA 1
ATOM 773 C C . VAL A 1 97 ? -4.351 -5.899 -4.869 1.00 98.62 97 VAL A C 1
ATOM 775 O O . VAL A 1 97 ? -4.304 -5.718 -3.651 1.00 98.62 97 VAL A O 1
ATOM 778 N N . GLU A 1 98 ? -3.796 -6.959 -5.449 1.00 98.62 98 GLU A N 1
ATOM 779 C CA . GLU A 1 98 ? -3.079 -7.989 -4.696 1.00 98.62 98 GLU A CA 1
ATOM 780 C C . GLU A 1 98 ? -1.793 -7.441 -4.054 1.00 98.62 98 GLU A C 1
ATOM 782 O O . GLU A 1 98 ? -1.530 -7.696 -2.876 1.00 98.62 98 GLU A O 1
ATOM 787 N N . ALA A 1 99 ? -1.020 -6.628 -4.780 1.00 98.56 99 ALA A N 1
ATOM 788 C CA . ALA A 1 99 ? 0.188 -5.987 -4.263 1.00 98.56 99 ALA A CA 1
ATO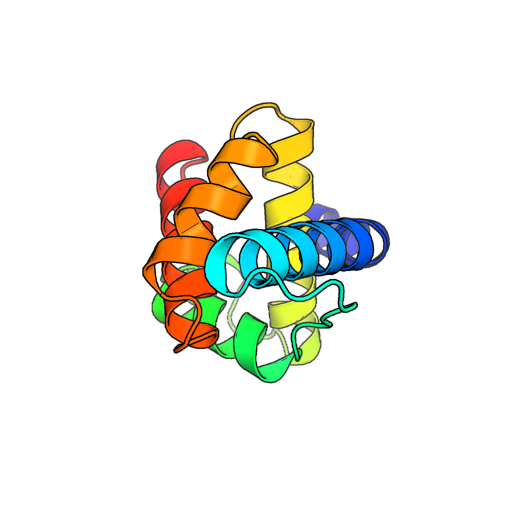M 789 C C . ALA A 1 99 ? -0.103 -5.155 -3.005 1.00 98.56 99 ALA A C 1
ATOM 791 O O . ALA A 1 99 ? 0.535 -5.338 -1.961 1.00 98.56 99 ALA A O 1
ATOM 792 N N . PHE A 1 100 ? -1.108 -4.279 -3.072 1.00 98.62 100 PHE A N 1
ATOM 793 C CA . PHE A 1 100 ? -1.508 -3.470 -1.925 1.00 98.62 100 PHE A CA 1
ATOM 794 C C . PHE A 1 100 ? -2.186 -4.296 -0.826 1.00 98.62 100 PHE A C 1
ATOM 796 O O . PHE A 1 100 ? -2.004 -3.988 0.352 1.00 98.62 100 PHE A O 1
ATOM 803 N N . THR A 1 101 ? -2.901 -5.373 -1.169 1.00 98.69 101 THR A N 1
ATOM 804 C CA . THR A 1 101 ? -3.461 -6.311 -0.180 1.00 98.69 101 THR A CA 1
ATOM 805 C C . THR A 1 101 ? -2.346 -6.904 0.676 1.00 98.69 101 THR A C 1
ATOM 807 O O . THR A 1 101 ? -2.407 -6.830 1.903 1.00 98.69 101 THR A O 1
ATOM 810 N N . ASN A 1 102 ? -1.282 -7.408 0.047 1.00 98.62 102 ASN A N 1
ATOM 811 C CA . ASN A 1 102 ? -0.149 -8.021 0.740 1.00 98.62 102 ASN A CA 1
ATOM 812 C C . ASN A 1 102 ? 0.604 -7.027 1.633 1.00 98.62 102 ASN A C 1
ATOM 814 O O . ASN A 1 102 ? 1.001 -7.366 2.753 1.00 98.62 102 ASN A O 1
ATOM 818 N N . LEU A 1 103 ? 0.768 -5.785 1.170 1.00 98.69 103 LEU A N 1
ATOM 819 C CA . LEU A 1 103 ? 1.356 -4.714 1.972 1.00 98.69 103 LEU A CA 1
ATOM 820 C C . LEU A 1 103 ? 0.510 -4.417 3.218 1.00 98.69 103 LEU A C 1
ATOM 822 O O . LEU A 1 103 ? 1.032 -4.371 4.337 1.00 98.69 103 LEU A O 1
ATOM 826 N N . LEU A 1 104 ? -0.801 -4.255 3.041 1.00 98.25 104 LEU A N 1
ATOM 827 C CA . LEU A 1 104 ? -1.725 -3.978 4.137 1.00 98.25 104 LEU A CA 1
ATOM 828 C C . LEU A 1 104 ? -1.826 -5.149 5.117 1.00 98.25 104 LEU A C 1
ATOM 830 O O . LEU A 1 104 ? -1.859 -4.918 6.325 1.00 98.25 104 LEU A O 1
ATOM 834 N N . GLU A 1 105 ? -1.797 -6.395 4.645 1.00 97.75 105 GLU A N 1
ATOM 835 C CA . GLU A 1 105 ? -1.728 -7.570 5.514 1.00 97.75 105 GLU A CA 1
ATOM 836 C C . GLU A 1 105 ? -0.456 -7.596 6.361 1.00 97.75 105 GLU A C 1
ATOM 838 O O . GLU A 1 105 ? -0.522 -7.880 7.561 1.00 97.75 105 GLU A O 1
ATOM 843 N N . MET A 1 106 ? 0.701 -7.294 5.763 1.00 98.19 106 MET A N 1
ATOM 844 C CA . MET A 1 106 ? 1.967 -7.243 6.493 1.00 98.19 106 MET A CA 1
ATOM 845 C C . MET A 1 106 ? 1.903 -6.201 7.613 1.00 98.19 106 MET A C 1
ATOM 847 O O . MET A 1 106 ? 2.231 -6.492 8.768 1.00 98.19 106 MET A O 1
ATOM 851 N N . ILE A 1 107 ? 1.415 -5.000 7.295 1.00 97.56 107 ILE A N 1
ATOM 852 C CA . ILE A 1 107 ? 1.231 -3.923 8.272 1.00 97.56 107 ILE A CA 1
ATOM 853 C C . ILE A 1 107 ? 0.232 -4.346 9.352 1.00 97.56 107 ILE A C 1
ATOM 855 O O . ILE A 1 107 ? 0.506 -4.176 10.543 1.00 97.56 107 ILE A O 1
ATOM 859 N N . ARG A 1 108 ? -0.901 -4.942 8.967 1.00 95.44 108 ARG A N 1
ATOM 860 C CA . ARG A 1 108 ? -1.930 -5.431 9.891 1.00 95.44 108 ARG A CA 1
ATOM 861 C C . ARG A 1 108 ? -1.344 -6.411 10.906 1.00 95.44 108 ARG A C 1
ATOM 863 O O . ARG A 1 108 ? -1.486 -6.202 12.110 1.00 95.44 108 ARG A O 1
ATOM 870 N N . ARG A 1 109 ? -0.613 -7.428 10.432 1.00 95.50 109 ARG A N 1
ATOM 871 C CA . ARG A 1 109 ? 0.035 -8.450 11.276 1.00 95.50 109 ARG A CA 1
ATOM 872 C C . ARG A 1 109 ? 1.010 -7.838 12.284 1.00 95.50 109 ARG A C 1
ATOM 874 O O . ARG A 1 109 ? 1.023 -8.255 13.436 1.00 95.50 109 ARG A O 1
ATOM 881 N N . ARG A 1 110 ? 1.794 -6.834 11.879 1.00 96.00 110 ARG A N 1
ATOM 882 C CA . ARG A 1 110 ? 2.801 -6.193 12.749 1.00 96.00 110 ARG A CA 1
ATOM 883 C C . ARG A 1 110 ? 2.234 -5.156 13.711 1.00 96.00 110 ARG A C 1
ATOM 885 O O . ARG A 1 110 ? 2.845 -4.872 14.735 1.0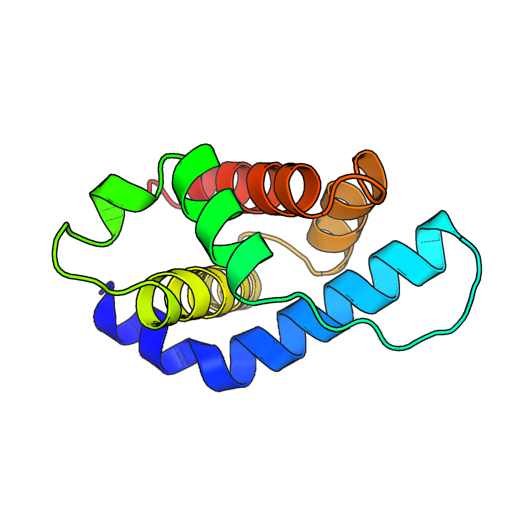0 96.00 110 ARG A O 1
ATOM 892 N N . THR A 1 111 ? 1.088 -4.567 13.384 1.00 89.56 111 THR A N 1
ATOM 893 C CA . THR A 1 111 ? 0.461 -3.517 14.200 1.00 89.56 111 THR A CA 1
ATOM 894 C C . THR A 1 111 ? -0.646 -4.037 15.117 1.00 89.56 111 THR A C 1
ATOM 896 O O . THR A 1 111 ? -1.114 -3.286 15.971 1.00 89.56 111 THR A O 1
ATOM 899 N N . GLY A 1 112 ? -1.075 -5.295 14.958 1.00 83.25 112 GLY A N 1
ATOM 900 C CA . GLY A 1 112 ? -2.195 -5.881 15.709 1.00 83.25 112 GLY A CA 1
ATOM 901 C C . GLY A 1 112 ? -3.573 -5.360 15.278 1.00 83.25 112 GLY A C 1
ATOM 902 O O . GLY A 1 112 ? -4.577 -5.570 15.977 1.00 83.25 112 GLY A O 1
ATOM 903 N N . TRP A 1 113 ? -3.620 -4.663 14.139 1.00 75.19 113 TRP A N 1
ATOM 904 C CA . TRP A 1 113 ? -4.854 -4.225 13.500 1.00 75.19 113 TRP A CA 1
ATOM 905 C C . TRP A 1 113 ? -5.607 -5.375 12.840 1.00 75.19 113 TRP A C 1
ATOM 907 O O . TRP A 1 113 ? -5.227 -6.569 12.882 1.00 75.19 113 TRP A O 1
#

Sequence (113 aa):
MKSKIIELSGIGDTLVNFVYSLAFFKARNVATSKRVSNDVLYRAVINSGLRDRIGSRKDKHEVADFAEGLIFYAWRKKIISIEECVEILVKNIDDEVEAFTNLLEMIRRRTGW

Foldseek 3Di:
DLVVLLVQLVVLQVLVQVLLQLLCCVQPVDNDGDGDDLVLQLLLCVLLVCCVVNPDPDDSNSSSSNLSSLLVVCCVVVVADSVRLSVQLNVPVVRSSVSSNSVVNSSCVSVVD

Nearest PDB structures (foldseek):
  1ztd-assembly1_B  TM=8.653E-01  e=4.564E-05  Pyrococcus furiosus
  8hdu-assembly1_A  TM=2.049E-01  e=3.024E+00  synthetic construct

Solvent-accessible surface area (backbone atoms only — not comparable to full-atom values): 5920 Å² total; per-residue (Å²): 110,70,67,68,27,36,72,35,14,79,65,7,46,56,51,50,24,49,40,50,16,50,16,48,23,71,69,66,76,45,96,55,92,45,74,80,53,58,67,40,38,29,52,10,34,52,73,41,64,46,47,79,76,74,44,92,89,59,53,64,64,59,44,16,31,32,48,26,6,44,54,39,50,36,39,77,68,68,74,43,52,68,68,57,52,21,59,46,28,41,77,33,62,90,40,58,38,60,12,48,14,54,47,48,33,54,50,27,70,77,69,75,102